Protein AF-A0A0W8DQB3-F1 (afdb_monomer_lite)

Radius of gyration: 18.93 Å; chains: 1; bounding box: 48×42×45 Å

Structure (mmCIF, N/CA/C/O backbone):
data_AF-A0A0W8DQB3-F1
#
_entry.id   AF-A0A0W8DQB3-F1
#
loop_
_atom_site.group_PDB
_atom_site.id
_atom_site.type_symbol
_atom_site.label_atom_id
_atom_site.label_alt_id
_atom_site.label_comp_id
_atom_site.label_asym_id
_atom_site.label_entity_id
_atom_site.label_seq_id
_atom_site.pdbx_PDB_ins_code
_atom_site.Cartn_x
_atom_site.Cartn_y
_atom_site.Cartn_z
_atom_site.occupancy
_atom_site.B_iso_or_equiv
_atom_site.auth_seq_id
_atom_site.auth_comp_id
_atom_site.auth_asym_id
_atom_site.auth_atom_id
_atom_site.pdbx_PDB_model_num
ATOM 1 N N . MET A 1 1 ? 11.495 5.247 22.119 1.00 59.38 1 MET A N 1
ATOM 2 C CA . MET A 1 1 ? 11.642 4.032 21.283 1.00 59.38 1 MET A CA 1
ATOM 3 C C . MET A 1 1 ? 10.259 3.635 20.780 1.00 59.38 1 MET A C 1
ATOM 5 O O . MET A 1 1 ? 9.322 3.715 21.565 1.00 59.38 1 MET A O 1
ATOM 9 N N . ALA A 1 2 ? 10.098 3.290 19.501 1.00 71.44 2 ALA A N 1
ATOM 10 C CA . ALA A 1 2 ? 8.786 2.933 18.957 1.00 71.44 2 ALA A CA 1
ATOM 11 C C . ALA A 1 2 ? 8.302 1.591 19.542 1.00 71.44 2 ALA A C 1
ATOM 13 O O . ALA A 1 2 ? 9.085 0.644 19.640 1.00 71.44 2 ALA A O 1
ATOM 14 N N . ARG A 1 3 ? 7.035 1.515 19.967 1.00 83.38 3 ARG A N 1
ATOM 15 C CA . ARG A 1 3 ? 6.470 0.313 20.603 1.00 83.38 3 ARG A CA 1
ATOM 16 C C . ARG A 1 3 ? 6.304 -0.810 19.577 1.00 83.38 3 ARG A C 1
ATOM 18 O O . ARG A 1 3 ? 5.948 -0.558 18.424 1.00 83.38 3 ARG A O 1
ATOM 25 N N . LYS A 1 4 ? 6.558 -2.050 20.010 1.00 92.12 4 LYS A N 1
ATOM 26 C CA . LYS A 1 4 ? 6.272 -3.254 19.219 1.00 92.12 4 LYS A CA 1
ATOM 27 C C . LYS A 1 4 ? 4.759 -3.397 19.035 1.00 92.12 4 LYS A C 1
ATOM 29 O O . LYS A 1 4 ? 3.986 -3.116 19.953 1.00 92.12 4 LYS A O 1
ATOM 34 N N . LEU A 1 5 ? 4.365 -3.813 17.839 1.00 90.81 5 LEU A N 1
ATOM 35 C CA . LEU A 1 5 ? 2.975 -4.046 17.448 1.00 90.81 5 LEU A CA 1
ATOM 36 C C . LEU A 1 5 ? 2.627 -5.537 17.429 1.00 90.81 5 LEU A C 1
ATOM 38 O O . LEU A 1 5 ? 1.457 -5.893 17.345 1.00 90.81 5 LEU A O 1
ATOM 42 N N . ASP A 1 6 ? 3.626 -6.415 17.506 1.00 90.75 6 ASP A N 1
ATOM 43 C CA . ASP A 1 6 ? 3.384 -7.854 17.528 1.00 90.75 6 ASP A CA 1
ATOM 44 C C . ASP A 1 6 ? 2.627 -8.283 18.791 1.00 90.75 6 ASP A C 1
ATOM 46 O O . ASP A 1 6 ? 2.825 -7.704 19.860 1.00 90.75 6 ASP A O 1
ATOM 50 N N . GLY A 1 7 ? 1.708 -9.240 18.650 1.00 85.62 7 GLY A N 1
ATOM 51 C CA . GLY A 1 7 ? 0.755 -9.616 19.701 1.00 85.62 7 GLY A CA 1
ATOM 52 C C . GLY A 1 7 ? -0.452 -8.680 19.843 1.00 85.62 7 GLY A C 1
ATOM 53 O O . GLY A 1 7 ? -1.437 -9.038 20.487 1.00 85.62 7 GLY A O 1
ATOM 54 N N . LYS A 1 8 ? -0.442 -7.490 19.224 1.00 86.00 8 LYS A N 1
ATOM 55 C CA . LYS A 1 8 ? -1.586 -6.566 19.241 1.00 86.00 8 LYS A CA 1
ATOM 56 C C . LYS A 1 8 ? -2.544 -6.884 18.096 1.00 86.00 8 LYS A C 1
ATOM 58 O O . LYS A 1 8 ? -2.497 -6.248 17.050 1.00 86.00 8 LYS A O 1
ATOM 63 N N . THR A 1 9 ? -3.396 -7.884 18.269 1.00 83.38 9 THR A N 1
ATOM 64 C CA . THR A 1 9 ? -4.305 -8.353 17.204 1.00 83.38 9 THR A CA 1
ATOM 65 C C . THR A 1 9 ? -5.760 -7.921 17.392 1.00 83.38 9 THR A C 1
ATOM 67 O O . THR A 1 9 ? -6.540 -8.005 16.444 1.00 83.38 9 THR A O 1
ATOM 70 N N . ALA A 1 10 ? -6.127 -7.434 18.581 1.00 83.56 10 ALA A N 1
ATOM 71 C CA . ALA A 1 10 ? -7.475 -6.956 18.872 1.00 83.56 10 ALA A CA 1
ATOM 72 C C . ALA A 1 10 ? -7.804 -5.643 18.137 1.00 83.56 10 ALA A C 1
ATOM 74 O O . ALA A 1 10 ? -6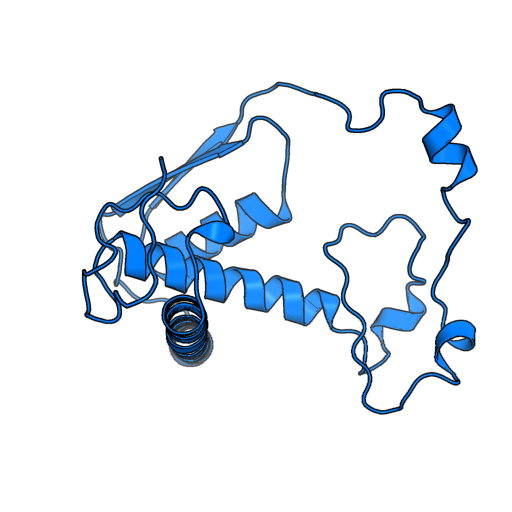.926 -4.809 17.901 1.00 83.56 10 ALA A O 1
ATOM 75 N N . VAL A 1 11 ? -9.088 -5.444 17.825 1.00 82.56 11 VAL A N 1
ATOM 76 C CA . VAL A 1 11 ? -9.600 -4.184 17.261 1.00 82.56 11 VAL A CA 1
ATOM 77 C C . VAL A 1 11 ? -9.265 -3.035 18.212 1.00 82.56 11 VAL A C 1
ATOM 79 O O . VAL A 1 11 ? -9.463 -3.151 19.421 1.00 82.56 11 VAL A O 1
ATOM 82 N N . GLY A 1 12 ? -8.727 -1.939 17.677 1.00 86.88 12 GLY A N 1
ATOM 83 C CA . GLY A 1 12 ? -8.317 -0.788 18.491 1.00 86.88 12 GLY A CA 1
ATOM 84 C C . GLY A 1 12 ? -6.978 -0.951 19.216 1.00 86.88 12 GLY A C 1
ATOM 85 O O . GLY A 1 12 ? -6.474 0.016 19.777 1.00 86.88 12 GLY A O 1
ATOM 86 N N . ALA A 1 13 ? -6.324 -2.117 19.159 1.00 89.81 13 ALA A N 1
ATOM 87 C CA . ALA A 1 13 ? -5.045 -2.314 19.847 1.00 89.81 13 ALA A CA 1
ATOM 88 C C . ALA A 1 13 ? -3.909 -1.425 19.300 1.00 89.81 13 ALA A C 1
ATOM 90 O O . ALA A 1 13 ? -2.876 -1.263 19.952 1.00 89.81 13 ALA A O 1
ATOM 91 N N . TRP A 1 14 ? -4.076 -0.887 18.089 1.00 93.88 14 TRP A N 1
ATOM 92 C CA . TRP A 1 14 ? -3.119 0.001 17.424 1.00 93.88 14 TRP A CA 1
ATOM 93 C C . TRP A 1 14 ? -3.546 1.469 17.496 1.00 93.88 14 TRP A C 1
ATOM 95 O O . TRP A 1 14 ? -2.869 2.320 16.919 1.00 93.88 14 TRP A O 1
ATOM 105 N N . GLU A 1 15 ? -4.651 1.776 18.182 1.00 94.88 15 GLU A N 1
ATOM 106 C CA . GLU A 1 15 ? -5.180 3.131 18.242 1.00 94.88 15 GLU A CA 1
ATOM 107 C C . GLU A 1 15 ? -4.138 4.096 18.827 1.00 94.88 15 GLU A C 1
ATOM 109 O O . GLU A 1 15 ? -3.617 3.901 19.927 1.00 94.88 15 GLU A O 1
ATOM 114 N N . GLY A 1 16 ? -3.795 5.126 18.051 1.00 93.12 16 GLY A N 1
ATOM 115 C CA . GLY A 1 16 ? -2.807 6.134 18.437 1.00 93.12 16 GLY A CA 1
ATOM 116 C C . GLY A 1 16 ? -1.345 5.669 18.399 1.00 93.12 16 GLY A C 1
ATOM 117 O O . GLY A 1 16 ? -0.474 6.373 18.911 1.00 93.12 16 GLY A O 1
ATOM 118 N N . GLU A 1 17 ? -1.039 4.507 17.816 1.00 93.94 17 GLU A N 1
ATOM 119 C CA . GLU A 1 17 ? 0.348 4.071 17.635 1.00 93.94 17 GLU A CA 1
ATOM 120 C C . GLU A 1 17 ? 1.044 4.778 16.466 1.00 93.94 17 GLU A C 1
ATOM 122 O O . GLU A 1 17 ? 0.475 5.004 15.399 1.00 93.94 17 GLU A O 1
ATOM 127 N N . ASN A 1 18 ? 2.333 5.066 16.647 1.00 95.31 18 ASN A N 1
ATOM 128 C CA . ASN A 1 18 ? 3.172 5.638 15.598 1.00 95.31 18 ASN A CA 1
ATOM 129 C C . ASN A 1 18 ? 3.790 4.526 14.742 1.00 95.31 18 ASN A C 1
ATOM 131 O O . ASN A 1 18 ? 4.412 3.609 15.285 1.00 95.31 18 ASN A O 1
ATOM 135 N N . ILE A 1 19 ? 3.689 4.641 13.414 1.00 95.00 19 ILE A N 1
ATOM 136 C CA . ILE A 1 19 ? 4.302 3.708 12.456 1.00 95.00 19 ILE A CA 1
ATOM 137 C C . ILE A 1 19 ? 5.569 4.339 11.875 1.00 95.00 19 ILE A C 1
ATOM 139 O O . ILE A 1 19 ? 5.510 5.122 10.932 1.00 95.00 19 ILE A O 1
ATOM 143 N N . LEU A 1 20 ? 6.717 4.013 12.468 1.00 94.62 20 LEU A N 1
ATOM 144 C CA . LEU A 1 20 ? 8.014 4.626 12.155 1.00 94.62 20 LEU A CA 1
ATOM 145 C C . LEU A 1 20 ? 9.001 3.641 11.522 1.00 94.62 20 LEU A C 1
ATOM 147 O O . LEU A 1 20 ? 9.890 4.050 10.783 1.00 94.62 20 LEU A O 1
ATOM 151 N N . SER A 1 21 ? 8.889 2.347 11.828 1.00 93.56 21 SER A N 1
ATOM 152 C CA . SER A 1 21 ? 9.840 1.339 11.358 1.00 93.56 21 SER A CA 1
ATOM 153 C C . SER A 1 21 ? 9.196 -0.030 11.182 1.00 93.56 21 SER A C 1
ATOM 155 O O . SER A 1 21 ? 8.365 -0.451 11.988 1.00 93.56 21 SER A O 1
ATOM 157 N N . ILE A 1 22 ? 9.672 -0.779 10.182 1.00 93.00 22 ILE A N 1
ATOM 158 C CA . ILE A 1 22 ? 9.301 -2.185 9.976 1.00 93.00 22 ILE A CA 1
ATOM 159 C C . ILE A 1 22 ? 9.675 -3.059 11.183 1.00 93.00 22 ILE A C 1
ATOM 161 O O . ILE A 1 22 ? 9.006 -4.048 11.456 1.00 93.00 22 ILE A O 1
ATOM 165 N N . ALA A 1 23 ? 10.678 -2.658 11.974 1.00 92.81 23 ALA A N 1
ATOM 166 C CA . ALA A 1 23 ? 11.084 -3.378 13.177 1.00 92.81 23 ALA A CA 1
ATOM 167 C C . ALA A 1 23 ? 9.995 -3.402 14.264 1.00 92.81 23 ALA A C 1
ATOM 169 O O . ALA A 1 23 ? 10.106 -4.174 15.217 1.00 92.81 23 ALA A O 1
ATOM 170 N N . GLN A 1 24 ? 8.954 -2.570 14.162 1.00 93.38 24 GLN A N 1
ATOM 171 C CA . GLN A 1 24 ? 7.800 -2.624 15.063 1.00 93.38 24 GLN A CA 1
ATOM 172 C C . GLN A 1 24 ? 6.900 -3.832 14.792 1.00 93.38 24 GLN A C 1
ATOM 174 O O . GLN A 1 24 ? 6.179 -4.255 15.696 1.00 93.38 24 GLN A O 1
ATOM 179 N N . PHE A 1 25 ? 6.960 -4.385 13.582 1.00 93.94 25 PHE A N 1
ATOM 180 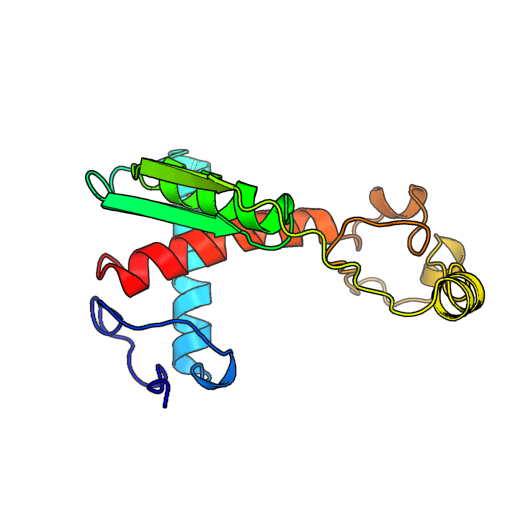C CA . PHE A 1 25 ? 6.112 -5.470 13.123 1.00 93.94 25 PHE A CA 1
ATOM 181 C C . PHE A 1 25 ? 6.835 -6.803 13.306 1.00 93.94 25 PHE A C 1
ATOM 183 O O . PHE A 1 25 ? 7.981 -6.973 12.889 1.00 93.94 25 PHE A O 1
ATOM 190 N N . GLY A 1 26 ? 6.155 -7.747 13.941 1.00 94.31 26 GLY A N 1
ATOM 191 C CA . GLY A 1 26 ? 6.486 -9.163 13.871 1.00 94.31 26 GLY A CA 1
ATOM 192 C C . GLY A 1 26 ? 5.498 -9.905 12.973 1.00 94.31 26 GLY A C 1
ATOM 193 O O . GLY A 1 26 ? 4.842 -9.315 12.109 1.00 94.31 26 GLY A O 1
ATOM 194 N N . LYS A 1 27 ? 5.415 -11.223 13.143 1.00 93.81 27 LYS A N 1
ATOM 195 C CA . LYS A 1 27 ? 4.664 -12.087 12.225 1.00 93.81 27 LYS A CA 1
ATOM 196 C C . LYS A 1 27 ? 3.158 -11.842 12.308 1.00 93.81 27 LYS A C 1
ATOM 198 O O . LYS A 1 27 ? 2.508 -11.724 11.272 1.00 93.81 27 LYS A O 1
ATOM 203 N N . GLU A 1 28 ? 2.612 -11.757 13.516 1.00 94.31 28 GLU A N 1
ATOM 204 C CA . GLU A 1 28 ? 1.166 -11.645 13.739 1.00 94.31 28 GLU A CA 1
ATOM 205 C C . GLU A 1 28 ? 0.648 -10.279 13.297 1.00 94.31 28 GLU A C 1
ATOM 207 O O . GLU A 1 28 ? -0.357 -10.167 12.598 1.00 94.31 28 GLU A O 1
ATOM 212 N N . SER A 1 29 ? 1.388 -9.231 13.649 1.00 94.19 29 SER A N 1
ATOM 213 C CA . SER A 1 29 ? 1.079 -7.858 13.244 1.00 94.19 29 SER A CA 1
ATOM 214 C C . SER A 1 29 ? 1.161 -7.663 11.726 1.00 94.19 29 SER A C 1
ATOM 216 O O . SER A 1 29 ? 0.275 -7.037 11.143 1.00 94.19 29 SER A O 1
ATOM 218 N N . ALA A 1 30 ? 2.162 -8.245 11.055 1.00 94.56 30 ALA A N 1
ATOM 219 C CA . ALA A 1 30 ? 2.241 -8.221 9.595 1.00 94.56 30 ALA A CA 1
ATOM 220 C C . ALA A 1 30 ? 1.065 -8.971 8.944 1.00 94.56 30 ALA A C 1
ATOM 222 O O . ALA A 1 30 ? 0.441 -8.460 8.013 1.00 94.56 30 ALA A O 1
ATOM 223 N N . GLN A 1 31 ? 0.717 -10.155 9.459 1.00 95.00 31 GLN A N 1
ATOM 224 C CA . GLN A 1 31 ? -0.440 -10.919 8.986 1.00 95.00 31 GLN A CA 1
ATOM 225 C C . GLN A 1 31 ? -1.752 -10.157 9.190 1.00 95.00 31 GLN A C 1
ATOM 227 O O . GLN A 1 31 ? -2.599 -10.161 8.296 1.00 95.00 31 GLN A O 1
ATOM 232 N N . ARG A 1 32 ? -1.904 -9.445 10.315 1.00 95.19 32 ARG A N 1
ATOM 233 C CA . ARG A 1 32 ? -3.081 -8.608 10.574 1.00 95.19 32 ARG A CA 1
ATOM 234 C C . ARG A 1 32 ? -3.229 -7.514 9.522 1.00 95.19 32 ARG A C 1
ATOM 236 O O . ARG A 1 32 ? -4.317 -7.362 8.972 1.00 95.19 32 ARG A O 1
ATOM 243 N N . VAL A 1 33 ? -2.148 -6.802 9.197 1.00 96.38 33 VAL A N 1
ATOM 244 C CA . VAL A 1 33 ? -2.165 -5.759 8.155 1.00 96.38 33 VAL A CA 1
ATOM 245 C C . VAL A 1 33 ? -2.583 -6.335 6.807 1.00 96.38 33 VAL A C 1
ATOM 247 O O . VAL A 1 33 ? -3.426 -5.744 6.138 1.00 96.38 33 VAL A O 1
ATOM 250 N N . LEU A 1 34 ? -2.036 -7.489 6.414 1.00 96.75 34 LEU A N 1
ATOM 251 C CA . LEU A 1 34 ? -2.377 -8.130 5.141 1.00 96.75 34 LEU A CA 1
ATOM 252 C C . LEU A 1 34 ? -3.838 -8.599 5.101 1.00 96.75 34 LEU A C 1
ATOM 254 O O . LEU A 1 34 ? -4.521 -8.352 4.112 1.00 96.75 34 LEU A O 1
ATOM 258 N N . SER A 1 35 ? -4.340 -9.188 6.191 1.00 96.69 35 SER A N 1
ATOM 259 C CA . SER A 1 35 ? -5.746 -9.597 6.307 1.00 96.69 35 SER A CA 1
ATOM 260 C C . SER A 1 35 ? -6.694 -8.409 6.141 1.00 96.69 35 SER A C 1
ATOM 262 O O . SER A 1 35 ? -7.627 -8.467 5.344 1.00 96.69 35 SER A O 1
ATOM 264 N N . VAL A 1 36 ? -6.434 -7.307 6.854 1.00 96.88 36 VAL A N 1
ATOM 265 C CA . VAL A 1 36 ? -7.252 -6.093 6.738 1.00 96.88 36 VAL A CA 1
ATOM 266 C C . VAL A 1 36 ? -7.105 -5.488 5.340 1.00 96.88 36 VAL A C 1
ATOM 268 O O . VAL A 1 36 ? -8.090 -5.047 4.760 1.00 96.88 36 VAL A O 1
ATOM 271 N N . ALA A 1 37 ? -5.914 -5.505 4.737 1.00 97.88 37 ALA A N 1
ATOM 272 C CA . ALA A 1 37 ? -5.718 -5.011 3.374 1.00 97.88 37 ALA A CA 1
ATOM 273 C C . ALA A 1 37 ? -6.539 -5.805 2.341 1.00 97.88 37 ALA A C 1
ATOM 275 O O . ALA A 1 37 ? -7.108 -5.207 1.425 1.00 97.88 37 ALA A O 1
ATOM 276 N N . ASP A 1 38 ? -6.664 -7.123 2.502 1.00 97.69 38 ASP A N 1
ATOM 277 C CA . ASP A 1 38 ? -7.518 -7.952 1.648 1.00 97.69 38 ASP A CA 1
ATOM 278 C C . ASP A 1 38 ? -9.008 -7.621 1.818 1.00 97.69 38 ASP A C 1
ATOM 280 O O . ASP A 1 38 ? -9.751 -7.579 0.832 1.00 97.69 38 ASP A O 1
ATOM 284 N N . GLU A 1 39 ? -9.456 -7.327 3.040 1.00 96.19 39 GLU A N 1
ATOM 285 C CA . GLU A 1 39 ? -10.811 -6.824 3.301 1.00 96.19 39 GLU A CA 1
ATOM 286 C C . GLU A 1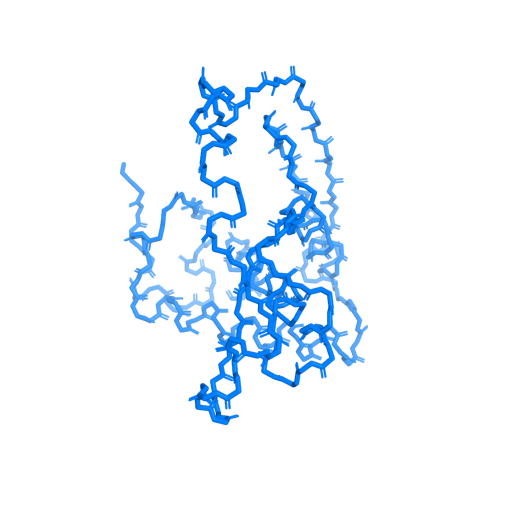 39 ? -11.040 -5.462 2.627 1.00 96.19 39 GLU A C 1
ATOM 288 O O . GLU A 1 39 ? -12.034 -5.282 1.919 1.00 96.19 39 GLU A O 1
ATOM 293 N N . MET A 1 40 ? -10.083 -4.535 2.745 1.00 96.81 40 MET A N 1
ATOM 294 C CA . MET A 1 40 ? -10.132 -3.222 2.088 1.00 96.81 40 MET A CA 1
ATOM 295 C C . MET A 1 40 ? -10.179 -3.348 0.564 1.00 96.81 40 MET A C 1
ATOM 297 O O . MET A 1 40 ? -10.914 -2.617 -0.098 1.00 96.81 40 MET A O 1
ATOM 301 N N . LYS A 1 41 ? -9.439 -4.306 -0.002 1.00 97.00 41 LYS A N 1
ATOM 302 C CA . LYS A 1 41 ? -9.459 -4.614 -1.435 1.00 97.00 41 LYS A CA 1
ATOM 303 C C . LYS A 1 41 ? -10.817 -5.143 -1.887 1.00 97.00 41 LYS A C 1
ATOM 305 O O . LYS A 1 41 ? -11.331 -4.699 -2.913 1.00 97.00 41 LYS A O 1
ATOM 310 N N . LYS A 1 42 ? -11.421 -6.067 -1.132 1.00 96.38 42 LYS A N 1
ATOM 311 C CA . LYS A 1 42 ? -12.775 -6.579 -1.413 1.00 96.38 42 LYS A CA 1
ATOM 312 C C . LYS A 1 42 ? -13.815 -5.461 -1.333 1.00 96.38 42 LYS A C 1
ATOM 314 O O . LYS A 1 42 ? -14.635 -5.336 -2.242 1.00 96.38 42 LYS A O 1
ATOM 319 N N . MET A 1 43 ? -13.745 -4.619 -0.301 1.00 94.94 43 MET A N 1
ATOM 320 C CA . MET A 1 43 ? -14.621 -3.455 -0.141 1.00 94.94 43 MET A CA 1
ATOM 321 C C . MET A 1 43 ? -14.475 -2.486 -1.321 1.00 94.94 43 MET A C 1
ATOM 323 O O . MET A 1 43 ? -15.464 -2.153 -1.966 1.00 94.94 43 MET A O 1
ATOM 327 N N . ALA A 1 44 ? -13.249 -2.120 -1.699 1.00 94.19 44 ALA A N 1
ATOM 328 C CA . ALA A 1 44 ? -13.014 -1.193 -2.803 1.00 94.19 44 ALA A CA 1
ATOM 329 C C . ALA A 1 44 ? -13.503 -1.727 -4.160 1.00 94.19 44 ALA A C 1
ATOM 331 O O . ALA A 1 44 ? -13.950 -0.944 -4.993 1.00 94.19 44 ALA A O 1
ATOM 332 N N . LYS A 1 45 ? -13.447 -3.045 -4.390 1.00 93.81 45 LYS A N 1
ATOM 333 C CA . LYS A 1 45 ? -13.951 -3.665 -5.627 1.00 93.81 45 LYS A CA 1
ATOM 334 C C . LYS A 1 45 ? -15.472 -3.784 -5.685 1.00 93.81 45 LYS A C 1
ATOM 336 O O . LYS A 1 45 ? -16.025 -3.780 -6.777 1.00 93.81 45 LYS A O 1
ATOM 341 N N . THR A 1 46 ? -16.132 -3.931 -4.539 1.00 94.44 46 THR A N 1
ATOM 342 C CA . THR A 1 46 ? -17.586 -4.164 -4.468 1.00 94.44 46 THR A CA 1
ATOM 343 C C . THR A 1 46 ? -18.379 -2.880 -4.246 1.00 94.44 46 THR A C 1
ATOM 345 O O . THR A 1 46 ? -19.442 -2.716 -4.831 1.00 94.44 46 THR A O 1
ATOM 348 N N . GLN A 1 47 ? -17.859 -1.968 -3.425 1.00 93.12 47 GLN A N 1
ATOM 349 C CA . GLN A 1 47 ? -18.535 -0.739 -2.990 1.00 93.12 47 GLN A CA 1
ATOM 350 C C . GLN A 1 47 ? -17.820 0.530 -3.475 1.00 93.12 47 GLN A C 1
ATOM 352 O O . GLN A 1 47 ? -18.397 1.613 -3.458 1.00 93.12 47 GLN A O 1
ATOM 357 N N . GLY A 1 48 ? -16.556 0.431 -3.900 1.00 92.69 48 GLY A N 1
ATOM 358 C CA . GLY A 1 48 ? -15.737 1.583 -4.286 1.00 92.69 48 GLY A CA 1
ATOM 359 C C . GLY A 1 48 ? -15.161 2.343 -3.087 1.00 92.69 48 GLY A C 1
ATOM 360 O O . GLY A 1 48 ? -13.937 2.492 -2.990 1.00 92.69 48 GLY A O 1
ATOM 361 N N . ALA A 1 49 ? -16.027 2.807 -2.187 1.00 92.12 49 ALA A N 1
ATOM 362 C CA . ALA A 1 49 ? -15.684 3.567 -0.987 1.00 92.12 49 ALA A CA 1
ATOM 363 C C . ALA A 1 49 ? -16.659 3.276 0.170 1.00 92.12 49 ALA A C 1
ATOM 365 O O . ALA A 1 49 ? -17.762 2.780 -0.053 1.00 92.12 49 ALA A O 1
ATOM 366 N N . ASN A 1 50 ? -16.256 3.609 1.398 1.00 92.94 50 ASN A N 1
ATOM 367 C CA . ASN A 1 50 ? -17.099 3.545 2.593 1.00 92.94 50 ASN A CA 1
ATOM 368 C C . ASN A 1 50 ? -16.848 4.742 3.531 1.00 92.94 50 ASN A C 1
ATOM 370 O O . ASN A 1 50 ? -15.976 5.564 3.271 1.00 92.94 50 ASN A O 1
ATOM 374 N N . ASP A 1 51 ? -17.597 4.814 4.634 1.00 96.12 51 ASP A N 1
ATOM 375 C CA . ASP A 1 51 ? -17.545 5.913 5.613 1.00 96.12 51 ASP A CA 1
ATOM 376 C C . ASP A 1 51 ? -16.717 5.567 6.875 1.00 96.12 51 ASP A C 1
ATOM 378 O O . ASP A 1 51 ? -16.898 6.172 7.934 1.00 96.12 51 ASP A O 1
ATOM 382 N N . LEU A 1 52 ? -15.803 4.588 6.802 1.00 95.75 52 LEU A N 1
ATOM 383 C CA . LEU A 1 52 ? -15.089 4.058 7.977 1.00 95.75 52 LEU A CA 1
ATOM 384 C C . LEU A 1 52 ? -14.306 5.133 8.757 1.00 95.75 52 LEU A C 1
ATOM 386 O O . LEU A 1 52 ? -14.251 5.107 9.988 1.00 95.75 52 LEU A O 1
ATOM 390 N N . LEU A 1 53 ? -13.705 6.081 8.038 1.00 96.81 53 LEU A N 1
ATOM 391 C CA . LEU A 1 53 ? -12.915 7.198 8.558 1.00 96.81 53 LEU A CA 1
ATOM 392 C C . LEU A 1 53 ? -13.623 8.548 8.374 1.00 96.81 53 LEU A C 1
ATOM 394 O O . LEU A 1 53 ? -12.973 9.598 8.362 1.00 96.81 53 LEU A O 1
ATOM 398 N N . LYS A 1 54 ? -14.955 8.547 8.264 1.00 96.69 54 LYS A N 1
ATOM 399 C CA . LYS A 1 54 ? -15.745 9.777 8.174 1.00 96.69 54 LYS A CA 1
ATOM 400 C C . LYS A 1 54 ? -15.452 10.711 9.348 1.00 96.69 54 LYS A C 1
ATOM 402 O O . LYS A 1 54 ? -15.434 10.302 10.509 1.00 96.69 54 LYS A O 1
ATOM 407 N N . GLY A 1 55 ? -15.201 11.980 9.031 1.00 95.81 55 GLY A N 1
ATOM 408 C CA . GLY A 1 55 ? -14.844 13.007 10.014 1.00 95.81 55 GLY A CA 1
ATOM 409 C C . GLY A 1 55 ? -13.389 12.959 10.495 1.00 95.81 55 GLY A C 1
ATOM 410 O O . GLY A 1 55 ? -13.017 13.749 11.360 1.00 95.81 55 GLY A O 1
ATOM 411 N N . LYS A 1 56 ? -12.548 12.067 9.956 1.00 96.94 56 LYS A N 1
ATOM 412 C CA . LYS A 1 56 ? -11.102 12.063 10.213 1.00 96.94 56 LYS A CA 1
ATOM 413 C C . LYS A 1 56 ? -10.370 12.867 9.140 1.00 96.94 56 LYS A C 1
ATOM 415 O O . LYS A 1 56 ? -10.729 12.827 7.963 1.00 96.94 56 LYS A O 1
ATOM 420 N N . LEU A 1 57 ? -9.323 13.571 9.558 1.00 96.56 57 LEU A N 1
ATOM 421 C CA . LEU A 1 57 ? -8.470 14.380 8.695 1.00 96.56 57 LEU A CA 1
ATOM 422 C C . LEU A 1 57 ? -7.040 13.833 8.724 1.00 96.56 57 LEU A C 1
ATOM 424 O O . LEU A 1 57 ? -6.473 13.654 9.798 1.00 96.56 57 LEU A O 1
ATOM 428 N N . LEU A 1 58 ? -6.461 13.597 7.547 1.00 96.69 58 LEU A N 1
ATOM 429 C CA . LEU A 1 58 ? -5.057 13.238 7.377 1.00 96.69 58 LEU A CA 1
ATOM 430 C C . LEU A 1 58 ? -4.266 14.461 6.901 1.00 96.69 58 LEU A C 1
ATOM 432 O O . LEU A 1 58 ? -4.511 14.970 5.807 1.00 96.69 58 LEU A O 1
ATOM 436 N N . ALA A 1 59 ? -3.293 14.903 7.695 1.00 95.62 59 ALA A N 1
ATOM 437 C CA . ALA A 1 59 ? -2.263 15.824 7.229 1.00 95.62 59 ALA A CA 1
ATOM 438 C C . ALA A 1 59 ? -1.191 15.024 6.477 1.00 95.62 59 ALA A C 1
ATOM 440 O O . ALA A 1 59 ? -0.547 14.144 7.045 1.00 95.62 59 ALA A O 1
ATOM 441 N N . ASN A 1 60 ? -1.026 15.305 5.190 1.00 92.88 60 ASN A N 1
ATOM 442 C CA . ASN A 1 60 ? -0.149 14.560 4.298 1.00 92.88 60 ASN A CA 1
ATOM 443 C C . ASN A 1 60 ? 1.067 15.423 3.943 1.00 92.88 60 ASN A C 1
ATOM 445 O O . ASN A 1 60 ? 0.993 16.258 3.040 1.00 92.88 60 ASN A O 1
ATOM 449 N N . VAL A 1 61 ? 2.155 15.244 4.694 1.00 90.88 61 VAL A N 1
ATOM 450 C CA . VAL A 1 61 ? 3.353 16.099 4.652 1.00 90.88 61 VAL A CA 1
ATOM 451 C C . VAL A 1 61 ? 4.475 15.399 3.899 1.00 90.88 61 VAL A C 1
ATOM 453 O O . VAL A 1 61 ? 4.842 14.278 4.247 1.00 90.88 61 VAL A O 1
ATOM 456 N N . PHE A 1 62 ? 5.031 16.068 2.890 1.00 85.69 62 PHE A N 1
ATOM 457 C CA . PHE A 1 62 ? 6.174 15.577 2.123 1.00 85.69 62 PHE A CA 1
ATOM 458 C C . PHE A 1 62 ? 7.229 16.671 2.008 1.00 85.69 62 PHE A C 1
ATOM 460 O O . PHE A 1 62 ? 6.975 17.706 1.400 1.00 85.69 62 PHE A O 1
ATOM 467 N N . MET A 1 63 ? 8.395 16.396 2.594 1.00 80.88 63 MET A N 1
ATOM 468 C CA . MET A 1 63 ? 9.612 17.195 2.439 1.00 80.88 63 MET A CA 1
ATOM 469 C C . MET A 1 63 ? 10.225 16.946 1.052 1.00 80.88 63 MET A C 1
ATOM 471 O O . MET A 1 63 ? 10.461 17.868 0.287 1.00 80.88 63 MET A O 1
ATOM 475 N N . GLU A 1 64 ? 10.387 15.674 0.682 1.00 79.69 64 GLU A N 1
ATOM 476 C CA . GLU A 1 64 ? 10.776 15.269 -0.671 1.00 79.69 64 GLU A CA 1
ATOM 477 C C . GLU A 1 64 ? 9.537 14.873 -1.494 1.00 79.69 64 GLU A C 1
ATOM 479 O O . GLU A 1 64 ? 8.698 14.101 -1.002 1.00 79.69 64 GLU A O 1
ATOM 484 N N . PRO A 1 65 ? 9.417 15.307 -2.763 1.00 80.31 65 PRO A N 1
ATOM 485 C CA . PRO A 1 65 ? 8.323 14.889 -3.631 1.00 80.31 65 PRO A CA 1
ATOM 486 C C . PRO A 1 65 ? 8.239 13.362 -3.787 1.00 80.31 65 PRO A C 1
ATOM 488 O O . PRO A 1 65 ? 9.181 12.692 -4.207 1.00 80.31 65 PRO A O 1
ATOM 491 N N . SER A 1 66 ? 7.067 12.788 -3.500 1.00 86.56 66 SER A N 1
ATOM 492 C CA . SER A 1 66 ? 6.804 11.357 -3.702 1.00 86.56 66 SER A CA 1
ATOM 493 C C . SER A 1 66 ? 5.383 11.116 -4.201 1.00 86.56 66 SER A C 1
ATOM 495 O O . SER A 1 66 ? 4.465 10.846 -3.423 1.00 86.56 66 SER A O 1
ATOM 497 N N . THR A 1 67 ? 5.189 11.176 -5.522 1.00 86.81 67 THR A N 1
ATOM 498 C CA . THR A 1 67 ? 3.860 11.063 -6.148 1.00 86.81 67 THR A CA 1
ATOM 499 C C . THR A 1 67 ? 3.155 9.763 -5.773 1.00 86.81 67 THR A C 1
ATOM 501 O O . THR A 1 67 ? 2.026 9.788 -5.298 1.00 86.81 67 THR A O 1
ATOM 504 N N . ARG A 1 68 ? 3.821 8.606 -5.891 1.00 89.06 68 ARG A N 1
ATOM 505 C CA . ARG A 1 68 ? 3.178 7.309 -5.604 1.00 89.06 68 ARG A CA 1
ATOM 506 C C . ARG A 1 68 ? 2.767 7.168 -4.144 1.00 89.06 68 ARG A C 1
ATOM 508 O O . ARG A 1 68 ? 1.684 6.660 -3.856 1.00 89.06 68 ARG A O 1
ATOM 515 N N . THR A 1 69 ? 3.613 7.611 -3.219 1.00 90.69 69 THR A N 1
ATOM 516 C CA . THR A 1 69 ? 3.322 7.527 -1.784 1.00 90.69 69 THR A CA 1
ATOM 517 C C . THR A 1 69 ? 2.208 8.496 -1.417 1.00 90.69 69 THR A C 1
ATOM 519 O O . THR A 1 69 ? 1.211 8.082 -0.832 1.00 90.69 69 THR A O 1
ATOM 522 N N . SER A 1 70 ? 2.327 9.755 -1.835 1.00 92.62 70 SER A N 1
ATOM 523 C CA . SER A 1 70 ? 1.342 10.793 -1.550 1.00 92.62 70 SER A CA 1
ATOM 524 C C . SER A 1 70 ? -0.029 10.464 -2.145 1.00 92.62 70 SER A C 1
ATOM 526 O O . SER A 1 70 ? -1.026 10.449 -1.424 1.00 92.62 70 SER A O 1
ATOM 528 N N . SER A 1 71 ? -0.097 10.119 -3.434 1.00 93.19 71 SER A N 1
ATOM 529 C CA . SER A 1 71 ? -1.363 9.815 -4.109 1.00 93.19 71 SER A CA 1
ATOM 530 C C . SER A 1 71 ? -2.053 8.580 -3.536 1.00 93.19 71 SER A C 1
ATOM 532 O O . SER A 1 71 ? -3.277 8.560 -3.439 1.00 93.19 71 SER A O 1
ATOM 534 N N . SER A 1 72 ? -1.303 7.557 -3.115 1.00 95.69 72 SER A N 1
ATOM 535 C CA . SER A 1 72 ? -1.903 6.351 -2.530 1.00 95.69 72 SER A CA 1
ATOM 536 C C . SER A 1 72 ? -2.430 6.569 -1.110 1.00 95.69 72 SER A C 1
ATOM 538 O O . SER A 1 72 ? -3.485 6.026 -0.793 1.00 95.69 72 SER A O 1
ATOM 540 N N . PHE A 1 73 ? -1.780 7.393 -0.277 1.00 96.56 73 PHE A N 1
ATOM 541 C CA . PHE A 1 73 ? -2.356 7.823 1.008 1.00 96.56 73 PHE A CA 1
ATOM 542 C C . PHE A 1 73 ? -3.606 8.680 0.809 1.00 96.56 73 PHE A C 1
ATOM 544 O O . PHE A 1 73 ? -4.615 8.467 1.482 1.00 96.56 73 PHE A O 1
ATOM 551 N N . GLN A 1 74 ? -3.573 9.598 -0.161 1.00 96.12 74 GLN A N 1
ATOM 552 C CA . GLN A 1 74 ? -4.733 10.414 -0.506 1.00 96.12 74 GLN A CA 1
ATOM 553 C C . GLN A 1 74 ? -5.920 9.561 -0.963 1.00 96.12 74 GLN A C 1
ATOM 555 O O . GLN A 1 74 ? -7.036 9.735 -0.477 1.00 96.12 74 GLN A O 1
ATOM 560 N N . ALA A 1 75 ? -5.677 8.618 -1.876 1.00 96.12 75 ALA A N 1
ATOM 561 C CA . ALA A 1 75 ? -6.696 7.703 -2.369 1.00 96.12 75 ALA A CA 1
ATOM 562 C C . ALA A 1 75 ? -7.235 6.798 -1.254 1.00 96.12 75 ALA A C 1
ATOM 564 O O . ALA A 1 75 ? -8.447 6.630 -1.150 1.00 96.12 75 ALA A O 1
ATOM 565 N N . ALA A 1 76 ? -6.357 6.261 -0.400 1.00 97.38 76 ALA A N 1
ATOM 566 C CA . ALA A 1 76 ? -6.746 5.430 0.733 1.00 97.38 76 ALA A CA 1
ATOM 567 C C . ALA A 1 76 ? -7.685 6.177 1.689 1.00 97.38 76 ALA A C 1
ATOM 569 O O . ALA A 1 76 ? -8.769 5.683 1.988 1.00 97.38 76 ALA A O 1
ATOM 570 N N . MET A 1 77 ? -7.309 7.386 2.115 1.00 97.50 77 MET A N 1
ATOM 571 C CA . MET A 1 77 ? -8.120 8.177 3.041 1.00 97.50 77 MET A CA 1
ATOM 572 C C . MET A 1 77 ? -9.472 8.561 2.428 1.00 97.50 77 MET A C 1
ATOM 574 O O . MET A 1 77 ? -10.503 8.382 3.070 1.00 97.50 77 MET A O 1
ATOM 578 N N . LYS A 1 78 ? -9.487 9.004 1.161 1.00 96.38 78 LYS A N 1
ATOM 579 C CA . LYS A 1 78 ? -10.729 9.351 0.449 1.00 96.38 78 LYS A CA 1
ATOM 580 C C . LYS A 1 78 ? -11.660 8.149 0.272 1.00 96.38 78 LYS A C 1
ATOM 582 O O . LYS A 1 78 ? -12.862 8.287 0.459 1.00 96.38 78 LYS A O 1
ATOM 587 N N . ARG A 1 79 ? -11.126 6.964 -0.055 1.00 96.56 79 ARG A N 1
ATOM 588 C CA . ARG A 1 79 ? -11.920 5.724 -0.177 1.00 96.56 79 ARG A CA 1
ATOM 589 C C . ARG A 1 79 ? -12.523 5.263 1.145 1.00 96.56 79 ARG A C 1
ATOM 591 O O . ARG A 1 79 ? -13.518 4.552 1.124 1.00 96.56 79 ARG A O 1
ATOM 598 N N . LEU A 1 80 ? -11.926 5.651 2.267 1.00 97.19 80 LEU A N 1
ATOM 599 C CA . LEU A 1 80 ? -12.453 5.386 3.602 1.00 97.19 80 LEU A CA 1
ATOM 600 C C . LEU A 1 80 ? -13.348 6.526 4.126 1.00 97.19 80 LEU A C 1
ATOM 602 O O . LEU A 1 80 ? -13.683 6.537 5.308 1.00 97.19 80 LEU A O 1
ATOM 606 N N . GLY A 1 81 ? -13.706 7.507 3.289 1.00 96.56 81 GLY A N 1
ATOM 607 C CA . GLY A 1 81 ? -14.600 8.611 3.664 1.00 96.56 81 GLY A CA 1
ATOM 608 C C . GLY A 1 81 ? -13.924 9.713 4.486 1.00 96.56 81 GLY A C 1
ATOM 609 O O . GLY A 1 81 ? -14.592 10.594 5.028 1.00 96.56 81 GLY A O 1
ATOM 610 N N . GLY A 1 82 ? -12.597 9.669 4.595 1.00 96.75 82 GLY A N 1
ATOM 611 C CA . GLY A 1 82 ? -11.791 10.663 5.284 1.00 96.75 82 GLY A CA 1
ATOM 612 C C . GLY A 1 82 ? -11.404 11.853 4.405 1.00 96.75 82 GLY A C 1
ATOM 613 O O . GLY A 1 82 ? -11.501 11.825 3.176 1.00 96.75 82 GLY A O 1
ATOM 614 N N . LEU A 1 83 ? -10.901 12.901 5.052 1.00 96.00 83 LEU A N 1
ATOM 615 C CA . LEU A 1 83 ? -10.387 14.103 4.400 1.00 96.00 83 LEU A CA 1
ATOM 616 C C . LEU A 1 83 ? -8.860 14.122 4.420 1.00 96.00 83 LEU A C 1
ATOM 618 O O . LEU A 1 83 ? -8.229 13.539 5.303 1.00 96.00 83 LEU A O 1
ATOM 622 N N . VAL A 1 84 ? -8.261 14.821 3.457 1.00 95.31 84 VAL A N 1
ATOM 623 C CA . VAL A 1 84 ? -6.805 14.972 3.364 1.00 95.31 84 VAL A CA 1
ATOM 624 C C . VAL A 1 84 ? -6.453 16.427 3.125 1.00 95.31 84 VAL A C 1
ATOM 626 O O . VAL A 1 84 ? -7.012 17.056 2.229 1.00 95.31 84 VAL A O 1
ATOM 629 N N . VAL A 1 85 ? -5.492 16.927 3.893 1.00 93.38 85 VAL A N 1
ATOM 630 C CA . VAL A 1 85 ? -4.822 18.204 3.649 1.00 93.38 85 VAL A CA 1
ATOM 631 C C . VAL A 1 85 ? -3.401 17.891 3.207 1.00 93.38 85 VAL A C 1
ATOM 633 O O . VAL A 1 85 ? -2.634 17.270 3.942 1.00 93.38 85 VAL A O 1
ATOM 636 N N . LEU A 1 86 ? -3.068 18.278 1.979 1.00 86.56 86 LEU A N 1
ATOM 637 C CA . LEU A 1 86 ? -1.716 18.157 1.448 1.00 86.56 86 LEU A CA 1
ATOM 638 C C . LEU A 1 86 ? -0.887 19.346 1.936 1.00 86.56 86 LEU A C 1
ATOM 640 O O . LEU A 1 86 ? -1.290 20.488 1.730 1.00 86.56 86 LEU A O 1
ATOM 644 N N . MET A 1 87 ? 0.263 19.071 2.547 1.00 82.19 87 MET A N 1
ATOM 645 C CA . MET A 1 87 ? 1.231 20.097 2.932 1.00 82.19 87 MET A CA 1
ATOM 646 C C . MET A 1 87 ? 2.504 19.904 2.104 1.00 82.19 87 MET A C 1
ATOM 648 O O . MET A 1 87 ? 3.338 19.069 2.469 1.00 82.19 87 MET A O 1
ATOM 652 N N . PRO A 1 88 ? 2.628 20.595 0.957 1.00 70.75 88 PRO A N 1
ATOM 653 C CA . PRO A 1 88 ? 3.874 20.608 0.208 1.00 70.75 88 PRO A CA 1
ATOM 654 C C . PRO A 1 88 ? 4.923 21.394 0.999 1.00 70.75 88 PRO A C 1
ATOM 656 O O . PRO A 1 88 ? 4.631 22.471 1.520 1.00 70.75 88 PRO A O 1
ATOM 659 N N . VAL A 1 89 ? 6.130 20.846 1.102 1.00 66.94 89 VAL A N 1
ATOM 660 C CA . VAL A 1 89 ? 7.294 21.566 1.615 1.00 66.94 89 VAL A CA 1
ATOM 661 C C . VAL A 1 89 ? 8.346 21.543 0.517 1.00 66.94 89 VAL A C 1
ATOM 663 O O . VAL A 1 89 ? 8.735 20.475 0.055 1.00 66.94 89 VAL A O 1
ATOM 666 N N . ASP A 1 90 ? 8.777 22.719 0.073 1.00 58.00 90 ASP A N 1
ATOM 667 C CA . ASP A 1 90 ? 9.764 22.849 -0.997 1.00 58.00 90 ASP A CA 1
ATOM 668 C C . ASP A 1 90 ? 11.178 22.709 -0.418 1.00 58.00 90 ASP A C 1
ATOM 670 O O . ASP A 1 9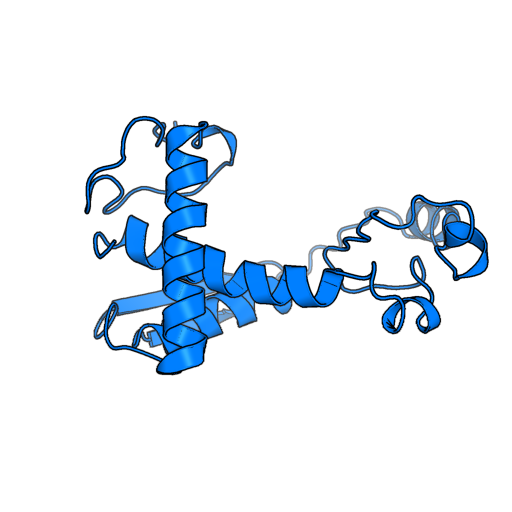0 ? 11.889 23.689 -0.207 1.00 58.00 90 ASP A O 1
ATOM 674 N N . CYS A 1 91 ? 11.599 21.478 -0.129 1.00 56.31 91 CYS A N 1
ATOM 675 C CA . CYS A 1 91 ? 13.012 21.165 0.065 1.00 56.31 91 CYS A CA 1
ATOM 676 C C . CYS A 1 91 ? 13.440 20.116 -0.961 1.00 56.31 91 CYS A C 1
ATOM 678 O O . CYS A 1 91 ? 13.076 18.944 -0.900 1.00 56.31 91 CYS A O 1
ATOM 680 N N . ILE A 1 92 ? 14.211 20.568 -1.945 1.00 48.25 92 ILE A N 1
ATOM 681 C CA . ILE A 1 92 ? 14.804 19.706 -2.959 1.00 48.25 92 ILE A CA 1
ATOM 682 C C . ILE A 1 92 ? 16.128 19.217 -2.380 1.00 48.25 92 ILE A C 1
ATOM 684 O O . ILE A 1 92 ? 17.112 19.953 -2.374 1.00 48.25 92 ILE A O 1
ATOM 688 N N . GLN A 1 93 ? 16.141 17.995 -1.854 1.00 52.28 93 GLN A N 1
ATOM 689 C CA . GLN A 1 93 ? 17.383 17.280 -1.594 1.00 52.28 93 GLN A CA 1
ATOM 690 C C . GLN A 1 93 ? 17.504 16.176 -2.644 1.00 52.28 93 GLN A C 1
ATOM 692 O O . GLN A 1 93 ? 16.672 15.270 -2.718 1.00 52.28 93 GLN A O 1
ATOM 697 N N . GLU A 1 94 ? 18.499 16.295 -3.518 1.00 53.25 94 GLU A N 1
ATOM 698 C CA . GLU A 1 94 ? 18.780 15.268 -4.515 1.00 53.25 94 GLU A CA 1
ATOM 699 C C . GLU A 1 94 ? 19.348 14.015 -3.835 1.00 53.25 94 GLU A C 1
ATOM 701 O O . GLU A 1 94 ? 20.109 14.095 -2.873 1.00 53.25 94 GLU A O 1
ATOM 706 N N . ARG A 1 95 ? 18.953 12.830 -4.318 1.00 62.28 95 ARG A N 1
ATOM 707 C CA . ARG A 1 95 ? 19.366 11.533 -3.745 1.00 62.28 95 ARG A CA 1
ATOM 708 C C . ARG A 1 95 ? 20.767 11.086 -4.159 1.00 62.28 95 ARG A C 1
ATOM 710 O O . ARG A 1 95 ? 21.225 10.053 -3.678 1.00 62.28 95 ARG A O 1
ATOM 717 N N . PHE A 1 96 ? 21.426 11.829 -5.042 1.00 56.44 96 PHE A N 1
ATOM 718 C CA . PHE A 1 96 ? 22.774 11.531 -5.502 1.00 56.44 96 PHE A CA 1
ATOM 719 C C . PHE A 1 96 ? 23.666 12.724 -5.200 1.00 56.44 96 PHE A C 1
ATOM 721 O O . PHE A 1 96 ? 23.441 13.817 -5.702 1.00 56.44 96 PHE A O 1
ATOM 728 N N . GLU A 1 97 ? 24.684 12.500 -4.377 1.00 59.56 97 GLU A N 1
ATOM 729 C CA . GLU A 1 97 ? 25.696 13.513 -4.064 1.00 59.56 97 GLU A CA 1
ATOM 730 C C . GLU A 1 97 ? 26.633 13.768 -5.264 1.00 59.56 97 GLU A C 1
ATOM 732 O O . GLU A 1 97 ? 27.326 14.781 -5.302 1.00 59.56 97 GLU A O 1
ATOM 737 N N . ASN A 1 98 ? 26.640 12.863 -6.256 1.00 68.62 98 ASN A N 1
ATOM 738 C CA . ASN A 1 98 ? 27.520 12.896 -7.422 1.00 68.62 98 ASN A CA 1
ATOM 739 C C . ASN A 1 98 ? 26.827 12.324 -8.678 1.00 68.62 98 ASN A C 1
ATOM 741 O O . ASN A 1 98 ? 26.519 11.132 -8.749 1.00 68.62 98 ASN A O 1
ATOM 745 N N . GLU A 1 99 ? 26.625 13.157 -9.702 1.00 67.56 99 GLU A N 1
ATOM 746 C CA . GLU A 1 99 ? 26.057 12.742 -10.997 1.00 67.56 99 GLU A CA 1
ATOM 747 C C . GLU A 1 99 ? 26.934 11.715 -11.738 1.00 67.56 99 GLU A C 1
ATOM 749 O O . GLU A 1 99 ? 26.423 10.912 -12.524 1.00 67.56 99 GLU A O 1
ATOM 754 N N . GLY A 1 100 ? 28.250 11.710 -11.490 1.00 72.12 100 GLY A N 1
ATOM 755 C CA . GLY A 1 100 ? 29.193 10.785 -12.121 1.00 72.12 100 GLY A CA 1
ATOM 756 C C . GLY A 1 100 ? 28.950 9.327 -11.728 1.00 72.12 100 GLY A C 1
ATOM 757 O O . GLY A 1 100 ? 28.943 8.452 -12.593 1.00 72.12 100 GLY A O 1
ATOM 758 N N . ASP A 1 101 ? 28.661 9.077 -10.449 1.00 68.88 101 ASP A N 1
ATOM 759 C CA . ASP A 1 101 ? 28.381 7.731 -9.937 1.00 68.88 101 ASP A CA 1
ATOM 760 C C . ASP A 1 101 ? 27.036 7.211 -10.453 1.00 68.88 101 ASP A C 1
ATOM 762 O O . ASP A 1 101 ? 26.916 6.042 -10.822 1.00 68.88 101 ASP A O 1
ATOM 766 N N . TYR A 1 102 ? 26.037 8.094 -10.555 1.00 68.50 102 TYR A N 1
ATOM 767 C CA . TYR A 1 102 ? 24.747 7.770 -11.158 1.00 68.50 102 TYR A CA 1
ATOM 768 C C . TYR A 1 102 ? 24.904 7.365 -12.628 1.00 68.50 102 TYR A C 1
ATOM 770 O O . TYR A 1 102 ? 24.426 6.303 -13.022 1.00 68.50 102 TYR A O 1
ATOM 778 N N . ASN A 1 103 ? 25.610 8.163 -13.433 1.00 67.94 103 ASN A N 1
ATOM 779 C CA . ASN A 1 103 ? 25.802 7.879 -14.857 1.00 67.94 103 ASN A CA 1
ATOM 780 C C . ASN A 1 103 ? 26.647 6.622 -15.116 1.00 67.94 103 ASN A C 1
ATOM 782 O O . ASN A 1 103 ? 26.446 5.972 -16.137 1.00 67.94 103 ASN A O 1
ATOM 786 N N . ALA A 1 104 ? 27.551 6.251 -14.203 1.00 69.88 104 ALA A N 1
ATOM 787 C CA . ALA A 1 104 ? 28.347 5.031 -14.325 1.00 69.88 104 ALA A CA 1
ATOM 788 C C . ALA A 1 104 ? 27.516 3.745 -14.157 1.00 69.88 104 ALA A C 1
ATOM 790 O O . ALA A 1 104 ? 27.838 2.727 -14.768 1.00 69.88 104 ALA A O 1
ATOM 791 N N . VAL A 1 105 ? 26.456 3.777 -13.338 1.00 67.88 105 VAL A N 1
ATOM 792 C CA . VAL A 1 105 ? 25.603 2.601 -13.065 1.00 67.88 105 VAL A CA 1
ATOM 793 C C . VAL A 1 105 ? 24.268 2.625 -13.806 1.00 67.88 105 VAL A C 1
ATOM 795 O O . VAL A 1 105 ? 23.632 1.580 -13.969 1.00 67.88 105 VAL A O 1
ATOM 798 N N . LYS A 1 106 ? 23.832 3.802 -14.265 1.00 64.94 106 LYS A N 1
ATOM 799 C CA . LYS A 1 106 ? 22.658 3.966 -15.121 1.00 64.94 106 LYS A CA 1
ATOM 800 C C . LYS A 1 106 ? 22.846 3.089 -16.361 1.00 64.94 106 LYS A C 1
ATOM 802 O O . LYS A 1 106 ? 23.875 3.146 -17.017 1.00 64.94 106 LYS A O 1
ATOM 807 N N . ASP A 1 107 ? 21.877 2.217 -16.616 1.00 65.88 107 ASP A N 1
ATOM 808 C CA . ASP A 1 107 ? 21.881 1.221 -17.701 1.00 65.88 107 ASP A CA 1
ATOM 809 C C . ASP A 1 107 ? 22.857 0.036 -17.556 1.00 65.88 107 ASP A C 1
ATOM 811 O O . ASP A 1 107 ? 22.870 -0.841 -18.418 1.00 65.88 107 ASP A O 1
ATOM 815 N N . SER A 1 108 ? 23.593 -0.086 -16.441 1.00 70.94 108 SER A N 1
ATOM 816 C CA . SER A 1 108 ? 24.414 -1.285 -16.170 1.00 70.94 108 SER A CA 1
ATOM 817 C C . SER A 1 108 ? 23.580 -2.567 -16.080 1.00 70.94 108 SER A C 1
ATOM 819 O O . SER A 1 108 ? 24.065 -3.658 -16.376 1.00 70.94 108 SER A O 1
ATOM 821 N N . PHE A 1 109 ? 22.313 -2.441 -15.679 1.00 80.62 109 PHE A N 1
ATOM 822 C CA . PHE A 1 109 ? 21.375 -3.551 -15.586 1.00 80.62 109 PHE A CA 1
ATOM 823 C C . PHE A 1 109 ? 20.047 -3.149 -16.219 1.00 80.62 109 PHE A C 1
ATOM 825 O O . PHE A 1 109 ? 19.386 -2.216 -15.761 1.00 80.62 109 PHE A O 1
ATOM 832 N N . ARG A 1 110 ? 19.653 -3.873 -17.269 1.00 90.19 110 ARG A N 1
ATOM 833 C CA . ARG A 1 110 ? 18.380 -3.685 -17.964 1.00 90.19 110 ARG A CA 1
ATOM 834 C C . ARG A 1 110 ? 17.672 -5.020 -18.136 1.00 90.19 110 ARG A C 1
ATOM 836 O O . ARG A 1 110 ? 18.232 -5.955 -18.696 1.00 90.19 110 ARG A O 1
ATOM 843 N N . ILE A 1 111 ? 16.432 -5.088 -17.668 1.00 92.25 111 ILE A N 1
ATOM 844 C CA . ILE A 1 111 ? 15.558 -6.250 -17.818 1.00 92.25 111 ILE A CA 1
ATOM 845 C C . ILE A 1 111 ? 14.802 -6.121 -19.144 1.00 92.25 111 ILE A C 1
ATOM 847 O O . ILE A 1 111 ? 14.017 -5.187 -19.322 1.00 92.25 111 ILE A O 1
ATOM 851 N N . THR A 1 112 ? 15.029 -7.058 -20.062 1.00 94.50 112 THR A N 1
ATOM 852 C CA . THR A 1 112 ? 14.307 -7.199 -21.341 1.00 94.50 112 THR A CA 1
ATOM 853 C C . THR A 1 112 ? 13.598 -8.550 -21.412 1.00 94.50 112 THR A C 1
ATOM 855 O O . THR A 1 112 ? 13.798 -9.399 -20.537 1.00 94.50 112 THR A O 1
ATOM 858 N N . LEU A 1 113 ? 12.795 -8.785 -22.458 1.00 93.94 113 LEU A N 1
ATOM 859 C CA . LEU A 1 113 ? 12.195 -10.104 -22.696 1.00 93.94 113 LEU A CA 1
ATOM 860 C C . LEU A 1 113 ? 13.258 -11.205 -22.860 1.00 93.94 113 LEU A C 1
ATOM 862 O O . LEU A 1 113 ? 13.059 -12.322 -22.382 1.00 93.94 113 LEU A O 1
ATOM 866 N N . ASP A 1 114 ? 14.410 -10.883 -23.461 1.00 94.50 114 ASP A N 1
ATOM 867 C CA . ASP A 1 114 ? 15.530 -11.823 -23.602 1.00 94.50 114 ASP A CA 1
ATOM 868 C C . ASP A 1 114 ? 16.157 -12.174 -22.245 1.00 94.50 114 ASP A C 1
ATOM 870 O O . ASP A 1 114 ? 16.423 -13.342 -21.974 1.00 94.50 114 ASP A O 1
ATOM 874 N N . THR A 1 115 ? 16.301 -11.198 -21.340 1.00 91.94 115 THR A N 1
ATOM 875 C CA . THR A 1 115 ? 16.829 -11.436 -19.984 1.00 91.94 115 THR A CA 1
ATOM 876 C C . THR A 1 115 ? 15.953 -12.396 -19.176 1.00 91.94 115 THR A C 1
ATOM 878 O O . THR A 1 115 ? 16.452 -13.136 -18.331 1.00 91.94 115 THR A O 1
ATOM 881 N N . ILE A 1 116 ? 14.637 -12.386 -19.410 1.00 94.38 116 ILE A N 1
ATOM 882 C CA . ILE A 1 116 ? 13.665 -13.163 -18.625 1.00 94.38 116 ILE A CA 1
ATOM 883 C C . ILE A 1 116 ? 13.187 -14.440 -19.324 1.00 94.38 116 ILE A C 1
ATOM 885 O O . ILE A 1 116 ? 12.315 -15.131 -18.783 1.00 94.38 116 ILE A O 1
ATOM 889 N N . LYS A 1 117 ? 13.726 -14.769 -20.503 1.00 94.00 117 LYS A N 1
ATOM 890 C CA . LYS A 1 117 ? 13.341 -15.971 -21.260 1.00 94.00 117 LYS A CA 1
ATOM 891 C C . LYS A 1 117 ? 13.621 -17.259 -20.479 1.00 94.00 117 LYS A C 1
ATOM 893 O O . LYS A 1 117 ? 12.776 -18.145 -20.435 1.00 94.00 117 LYS A O 1
ATOM 898 N N . ASP A 1 118 ? 14.759 -17.296 -19.784 1.00 92.56 118 ASP A N 1
ATOM 899 C CA . ASP A 1 118 ? 15.231 -18.448 -19.008 1.00 92.56 118 ASP A CA 1
ATOM 900 C C . ASP A 1 118 ? 14.783 -18.380 -17.536 1.00 92.56 118 ASP A C 1
ATOM 902 O O . ASP A 1 118 ? 15.067 -19.271 -16.731 1.00 92.56 118 ASP A O 1
ATOM 906 N N . ALA A 1 119 ? 14.073 -17.314 -17.151 1.00 94.06 119 ALA A N 1
ATOM 907 C CA . ALA A 1 119 ? 13.529 -17.180 -15.810 1.00 94.06 119 ALA A CA 1
ATOM 908 C C . ALA A 1 119 ? 12.347 -18.136 -15.601 1.00 94.06 119 ALA A C 1
ATOM 910 O O . ALA A 1 119 ? 11.602 -18.462 -16.526 1.00 94.06 119 ALA A O 1
ATOM 911 N N . LYS A 1 120 ? 12.122 -18.547 -14.346 1.00 95.88 120 LYS A N 1
ATOM 912 C CA . LYS A 1 120 ? 11.018 -19.452 -13.998 1.00 95.88 120 LYS A CA 1
ATOM 913 C C . LYS A 1 120 ? 9.681 -18.905 -14.511 1.00 95.88 120 LYS A C 1
ATOM 915 O O . LYS A 1 120 ? 9.372 -17.723 -14.337 1.00 95.88 120 LYS A O 1
ATOM 920 N N . SER A 1 121 ? 8.857 -19.787 -15.071 1.00 92.69 121 SER A N 1
ATOM 921 C CA . SER A 1 121 ? 7.532 -19.434 -15.597 1.00 92.69 121 SER A CA 1
ATOM 922 C C . SER A 1 121 ? 6.584 -18.884 -14.523 1.00 92.69 121 SER A C 1
ATOM 924 O O . SER A 1 121 ? 5.712 -18.080 -14.831 1.00 92.69 121 SER A O 1
ATOM 926 N N . ASN A 1 122 ? 6.784 -19.264 -13.257 1.00 93.94 122 ASN A N 1
ATOM 927 C CA . ASN A 1 122 ? 6.016 -18.800 -12.098 1.00 93.94 122 ASN A CA 1
ATOM 928 C C . ASN A 1 122 ? 6.718 -17.700 -11.270 1.00 93.94 122 ASN A C 1
ATOM 930 O O . ASN A 1 122 ? 6.355 -17.477 -10.114 1.00 93.94 122 ASN A O 1
ATOM 934 N N . MET A 1 123 ? 7.738 -17.035 -11.819 1.00 96.19 123 MET A N 1
ATOM 935 C CA . MET A 1 123 ? 8.393 -15.890 -11.179 1.00 96.19 123 MET A CA 1
ATOM 936 C C . MET A 1 123 ? 7.508 -14.634 -11.244 1.00 96.19 123 MET A C 1
ATOM 938 O O . MET A 1 123 ? 6.648 -14.510 -12.110 1.00 96.19 123 MET A O 1
ATOM 942 N N . VAL A 1 124 ? 7.754 -13.668 -10.357 1.00 96.44 124 VAL A N 1
ATOM 943 C CA . VAL A 1 124 ? 7.125 -12.344 -10.381 1.00 96.44 124 VAL A CA 1
ATOM 944 C C . VAL A 1 124 ? 8.196 -11.253 -10.459 1.00 96.44 124 VAL A C 1
ATOM 946 O O . VAL A 1 124 ? 9.175 -11.301 -9.719 1.00 96.44 124 VAL A O 1
ATOM 949 N N . ILE A 1 125 ? 7.991 -10.256 -11.324 1.00 95.69 125 ILE A N 1
ATOM 950 C CA . ILE A 1 125 ? 8.844 -9.069 -11.462 1.00 95.69 125 ILE A CA 1
ATOM 951 C C . ILE A 1 125 ? 8.198 -7.915 -10.691 1.00 95.69 125 ILE A C 1
ATOM 953 O O . ILE A 1 125 ? 7.065 -7.514 -10.970 1.00 95.69 125 ILE A O 1
ATOM 957 N N . MET A 1 126 ? 8.923 -7.372 -9.717 1.00 96.50 126 MET A N 1
ATOM 958 C CA . MET A 1 126 ? 8.484 -6.267 -8.864 1.00 96.50 126 MET A CA 1
ATOM 959 C C . MET A 1 126 ? 9.383 -5.053 -9.076 1.00 96.50 126 MET A C 1
ATOM 961 O O . MET A 1 126 ? 10.568 -5.198 -9.356 1.00 96.50 126 MET A O 1
ATOM 965 N N . HIS A 1 127 ? 8.823 -3.855 -8.930 1.00 94.69 127 HIS A N 1
ATOM 966 C CA . HIS A 1 127 ? 9.570 -2.609 -9.060 1.00 94.69 127 HIS A CA 1
ATOM 967 C C . HIS A 1 127 ? 8.857 -1.493 -8.287 1.00 94.69 127 HIS A C 1
ATOM 969 O O . HIS A 1 127 ? 7.640 -1.338 -8.428 1.00 94.69 127 HIS A O 1
ATOM 975 N N . PRO A 1 128 ? 9.567 -0.694 -7.468 1.00 89.94 128 PRO A N 1
ATOM 976 C CA . PRO A 1 128 ? 8.937 0.364 -6.689 1.00 89.94 128 PRO A CA 1
ATOM 977 C C . PRO A 1 128 ? 8.490 1.548 -7.546 1.00 89.94 128 PRO A C 1
ATOM 979 O O . PRO A 1 128 ? 7.697 2.338 -7.038 1.00 89.94 128 PRO A O 1
ATOM 982 N N . LEU A 1 129 ? 8.967 1.661 -8.796 1.00 90.44 129 LEU A N 1
ATOM 983 C CA . LEU A 1 129 ? 8.766 2.774 -9.739 1.00 90.44 129 LEU A CA 1
ATOM 984 C C . LEU A 1 129 ? 9.324 4.122 -9.196 1.00 90.44 129 LEU A C 1
ATOM 986 O O . LEU A 1 129 ? 9.783 4.160 -8.056 1.00 90.44 129 LEU A O 1
ATOM 990 N N . PRO A 1 130 ? 9.365 5.233 -9.964 1.00 88.75 130 PRO A N 1
ATOM 991 C CA . PRO A 1 130 ? 9.262 5.244 -11.420 1.00 88.75 130 PRO A CA 1
ATOM 992 C C . PRO A 1 130 ? 10.439 4.461 -12.006 1.00 88.75 130 PRO A C 1
ATOM 994 O O . PRO A 1 130 ? 11.467 4.320 -11.348 1.00 88.75 130 PRO A O 1
ATOM 997 N N . ARG A 1 131 ? 10.258 3.907 -13.203 1.00 87.12 131 ARG A N 1
ATOM 998 C CA . ARG A 1 131 ? 11.378 3.328 -13.943 1.00 87.12 131 ARG A CA 1
ATOM 999 C C . ARG A 1 131 ? 12.054 4.410 -14.764 1.00 87.12 131 ARG A C 1
ATOM 1001 O O . ARG A 1 131 ? 11.369 5.328 -15.213 1.00 87.12 131 ARG A O 1
ATOM 1008 N N . VAL A 1 132 ? 13.361 4.301 -14.949 1.00 85.12 132 VAL A N 1
ATOM 1009 C CA . VAL A 1 132 ? 14.145 5.231 -15.772 1.00 85.12 132 VAL A CA 1
ATOM 1010 C C . VAL A 1 132 ? 14.594 4.543 -17.058 1.00 85.12 132 VAL A C 1
ATOM 1012 O O . VAL A 1 132 ? 14.431 5.092 -18.142 1.00 85.12 132 VAL A O 1
ATOM 1015 N N . GLY A 1 133 ? 15.106 3.320 -16.946 1.00 85.25 133 GLY A N 1
ATOM 1016 C CA . GLY A 1 133 ? 15.645 2.556 -18.078 1.00 85.25 133 GLY A CA 1
ATOM 1017 C C . GLY A 1 133 ? 16.013 1.112 -17.741 1.00 85.25 133 GLY A C 1
ATOM 1018 O O . GLY A 1 133 ? 16.312 0.321 -18.632 1.00 85.25 133 GLY A O 1
ATOM 1019 N N . GLU A 1 134 ? 15.931 0.745 -16.466 1.00 90.56 134 GLU A N 1
ATOM 1020 C CA . GLU A 1 134 ? 16.298 -0.556 -15.921 1.00 90.56 134 GLU A CA 1
ATOM 1021 C C . GLU A 1 134 ? 15.295 -1.677 -16.254 1.00 90.56 134 GLU A C 1
ATOM 1023 O O . GLU A 1 134 ? 15.624 -2.854 -16.123 1.00 90.56 134 GLU A O 1
ATOM 1028 N N . ILE A 1 135 ? 14.092 -1.346 -16.739 1.00 93.25 135 ILE A N 1
ATOM 1029 C CA . ILE A 1 135 ? 13.094 -2.307 -17.242 1.00 93.25 135 ILE A CA 1
ATOM 1030 C C . ILE A 1 135 ? 12.576 -1.810 -18.592 1.00 93.25 135 ILE A C 1
ATOM 1032 O O . ILE A 1 135 ? 12.046 -0.701 -18.681 1.00 93.25 135 ILE A O 1
ATOM 1036 N N . ALA A 1 136 ? 12.711 -2.626 -19.637 1.00 94.19 136 ALA A N 1
ATOM 1037 C CA . ALA A 1 136 ? 12.183 -2.308 -20.958 1.00 94.19 136 ALA A CA 1
ATOM 1038 C C . ALA A 1 136 ? 10.643 -2.322 -20.967 1.00 94.19 136 ALA A C 1
ATOM 1040 O O . ALA A 1 136 ? 10.016 -3.138 -20.294 1.00 94.19 136 ALA A O 1
ATOM 1041 N N . GLU A 1 137 ? 10.022 -1.437 -21.750 1.00 94.31 137 GLU A N 1
ATOM 1042 C CA . GLU A 1 137 ? 8.555 -1.294 -21.781 1.00 94.31 137 GLU A CA 1
ATOM 1043 C C . GLU A 1 137 ? 7.840 -2.550 -22.290 1.00 94.31 137 GLU A C 1
ATOM 1045 O O . GLU A 1 137 ? 6.752 -2.874 -21.830 1.00 94.31 137 GLU A O 1
ATOM 1050 N N . GLU A 1 138 ? 8.482 -3.311 -23.178 1.00 95.19 138 GLU A N 1
ATOM 1051 C CA . GLU A 1 138 ? 7.992 -4.608 -23.662 1.00 95.19 138 GLU A CA 1
ATOM 1052 C C . GLU A 1 138 ? 7.686 -5.610 -22.535 1.00 95.19 138 GLU A C 1
ATOM 1054 O O . GLU A 1 138 ? 6.803 -6.455 -22.691 1.00 95.19 138 GLU A O 1
ATOM 1059 N N . VAL A 1 139 ? 8.356 -5.482 -21.382 1.00 95.88 139 VAL A N 1
ATOM 1060 C CA . VAL A 1 139 ? 8.137 -6.340 -20.210 1.00 95.88 139 VAL A CA 1
ATOM 1061 C C . VAL A 1 139 ? 6.770 -6.081 -19.564 1.00 95.88 139 VAL A C 1
ATOM 1063 O O . VAL A 1 139 ? 6.255 -6.960 -18.882 1.00 95.88 139 VAL A O 1
ATOM 1066 N N . ASP A 1 140 ? 6.119 -4.941 -19.824 1.00 96.00 140 ASP A N 1
ATOM 1067 C CA . ASP A 1 140 ? 4.797 -4.614 -19.260 1.00 96.00 140 ASP A CA 1
ATOM 1068 C C . ASP A 1 140 ? 3.710 -5.614 -19.641 1.00 96.00 140 ASP A C 1
ATOM 1070 O O . ASP A 1 140 ? 2.785 -5.851 -18.863 1.00 96.00 140 ASP A O 1
ATOM 1074 N N . ASN A 1 141 ? 3.832 -6.203 -20.831 1.00 95.25 141 ASN A N 1
ATOM 1075 C CA . ASN A 1 141 ? 2.874 -7.177 -21.340 1.00 95.25 141 ASN A CA 1
ATOM 1076 C C . ASN A 1 141 ? 3.144 -8.596 -20.818 1.00 95.25 141 ASN A C 1
ATOM 1078 O O . ASN A 1 141 ? 2.320 -9.489 -21.023 1.00 95.25 141 ASN A O 1
ATOM 1082 N N . ASP A 1 142 ? 4.273 -8.825 -20.141 1.00 95.50 142 ASP A N 1
ATOM 1083 C CA . ASP A 1 142 ? 4.576 -10.122 -19.548 1.00 95.50 142 ASP A CA 1
ATOM 1084 C C . ASP A 1 142 ? 3.695 -10.344 -18.301 1.00 95.50 142 ASP A C 1
ATOM 1086 O O . ASP A 1 142 ? 3.680 -9.511 -17.390 1.00 95.50 142 ASP A O 1
ATOM 1090 N N . PRO A 1 143 ? 2.975 -11.474 -18.178 1.00 94.62 143 PRO A N 1
ATOM 1091 C CA . PRO A 1 143 ? 2.111 -11.733 -17.021 1.00 94.62 143 PRO A CA 1
ATOM 1092 C C . PRO A 1 143 ? 2.868 -11.738 -15.677 1.00 94.62 143 PRO A C 1
ATOM 1094 O O . PRO A 1 143 ? 2.278 -11.472 -14.618 1.00 94.62 143 PRO A O 1
ATOM 1097 N N . ARG A 1 144 ? 4.181 -12.000 -15.700 1.00 96.12 144 ARG A N 1
ATOM 1098 C CA . ARG A 1 144 ? 5.066 -11.974 -14.529 1.00 96.12 144 ARG A CA 1
ATOM 1099 C C . ARG A 1 144 ? 5.322 -10.549 -14.039 1.00 96.12 144 ARG A C 1
ATOM 1101 O O . ARG A 1 144 ? 5.631 -10.380 -12.859 1.00 96.12 144 ARG A O 1
ATOM 1108 N N . ALA A 1 145 ? 5.139 -9.525 -14.876 1.00 96.62 145 ALA A N 1
ATOM 1109 C CA . ALA A 1 145 ? 5.237 -8.125 -14.482 1.00 96.62 145 ALA A CA 1
ATOM 1110 C C . ALA A 1 145 ? 4.132 -7.753 -13.486 1.00 96.62 145 ALA A C 1
ATOM 1112 O O . ALA A 1 145 ? 2.941 -7.738 -13.803 1.00 96.62 145 ALA A O 1
ATOM 1113 N N . ALA A 1 146 ? 4.520 -7.467 -12.241 1.00 97.25 146 ALA A N 1
ATOM 1114 C CA . ALA A 1 146 ? 3.594 -7.188 -11.147 1.00 97.25 146 ALA A CA 1
ATOM 1115 C C . ALA A 1 146 ? 3.747 -5.799 -10.535 1.00 97.25 146 ALA A C 1
ATOM 1117 O O . ALA A 1 146 ? 2.992 -5.489 -9.621 1.00 97.25 146 ALA A O 1
ATOM 1118 N N . TYR A 1 147 ? 4.655 -4.947 -11.007 1.00 96.12 147 TYR A N 1
ATOM 1119 C CA . TYR A 1 147 ? 4.872 -3.613 -10.428 1.00 96.12 147 TYR A CA 1
ATOM 1120 C C . TYR A 1 147 ? 3.607 -2.737 -10.418 1.00 96.12 147 TYR A C 1
ATOM 1122 O O . TYR A 1 147 ? 3.360 -2.037 -9.438 1.00 96.12 147 TYR A O 1
ATOM 1130 N N . PHE A 1 148 ? 2.726 -2.843 -11.418 1.00 94.31 148 PHE A N 1
ATOM 1131 C CA . PHE A 1 148 ? 1.423 -2.163 -11.371 1.00 94.31 148 PHE A CA 1
ATOM 1132 C C . PHE A 1 148 ? 0.479 -2.764 -10.317 1.00 94.31 148 PHE A C 1
ATOM 1134 O O . PHE A 1 148 ? -0.123 -2.030 -9.532 1.00 94.31 148 PHE A O 1
ATOM 1141 N N . ARG A 1 149 ? 0.413 -4.102 -10.221 1.00 95.19 149 ARG A N 1
ATOM 1142 C CA . ARG A 1 149 ? -0.352 -4.797 -9.165 1.00 95.19 149 ARG A CA 1
ATOM 1143 C C . ARG A 1 149 ? 0.191 -4.460 -7.771 1.00 95.19 149 ARG A C 1
ATOM 1145 O O . ARG A 1 149 ? -0.573 -4.287 -6.827 1.00 95.19 149 ARG A O 1
ATOM 1152 N N . GLN A 1 150 ? 1.509 -4.336 -7.641 1.00 95.38 150 GLN A N 1
ATOM 1153 C CA . GLN A 1 150 ? 2.214 -3.938 -6.426 1.00 95.38 150 GLN A CA 1
ATOM 1154 C C . GLN A 1 150 ? 1.840 -2.510 -6.014 1.00 95.38 150 GLN A C 1
ATOM 1156 O O . GLN A 1 150 ? 1.561 -2.277 -4.838 1.00 95.38 150 GLN A O 1
ATOM 1161 N N . MET A 1 151 ? 1.789 -1.567 -6.960 1.00 92.69 151 MET A N 1
ATOM 1162 C CA . MET A 1 151 ? 1.344 -0.198 -6.688 1.00 92.69 151 MET A CA 1
ATOM 1163 C C . MET A 1 151 ? -0.101 -0.151 -6.189 1.00 92.69 151 MET A C 1
ATOM 1165 O O . MET A 1 151 ? -0.370 0.506 -5.182 1.00 92.69 151 MET A O 1
ATOM 1169 N N . GLU A 1 152 ? -1.010 -0.877 -6.847 1.00 94.69 152 GLU A N 1
ATOM 1170 C CA . GLU A 1 152 ? -2.409 -0.981 -6.421 1.00 94.69 152 GLU A CA 1
ATOM 1171 C C . GLU A 1 152 ? -2.513 -1.568 -5.004 1.00 94.69 152 GLU A C 1
ATOM 1173 O O . GLU A 1 152 ? -3.160 -0.990 -4.130 1.00 94.69 152 GLU A O 1
ATOM 1178 N N . ASN A 1 153 ? -1.800 -2.667 -4.733 1.00 96.56 153 ASN A N 1
ATOM 1179 C CA . ASN A 1 153 ? -1.771 -3.299 -3.412 1.00 96.56 153 ASN A CA 1
ATOM 1180 C C . ASN A 1 153 ? -1.256 -2.348 -2.319 1.00 96.56 153 ASN A C 1
ATOM 1182 O O . ASN A 1 153 ? -1.748 -2.378 -1.191 1.00 96.56 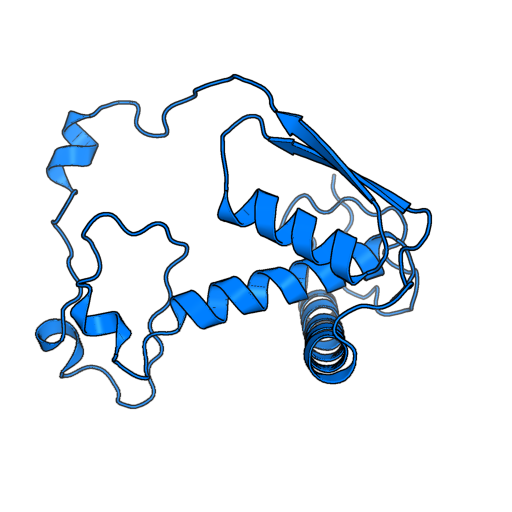153 ASN A O 1
ATOM 1186 N N . GLY A 1 154 ? -0.324 -1.451 -2.652 1.00 96.38 154 GLY A N 1
ATOM 1187 C CA . GLY A 1 154 ? 0.153 -0.427 -1.730 1.00 96.38 154 GLY A CA 1
ATOM 1188 C C . GLY A 1 154 ? -0.947 0.519 -1.235 1.00 96.38 154 GLY A C 1
ATOM 1189 O O . GLY A 1 154 ? -0.854 1.013 -0.112 1.00 96.38 154 GLY A O 1
ATOM 1190 N N . MET A 1 155 ? -1.987 0.792 -2.026 1.00 96.69 155 MET A N 1
ATOM 1191 C CA . MET A 1 155 ? -3.132 1.593 -1.573 1.00 96.69 155 MET A CA 1
ATOM 1192 C C . MET A 1 155 ? -3.931 0.843 -0.499 1.00 96.69 155 MET A C 1
ATOM 1194 O O . MET A 1 155 ? -4.225 1.418 0.545 1.00 96.69 155 MET A O 1
ATOM 1198 N N . TYR A 1 156 ? -4.222 -0.445 -0.707 1.00 97.94 156 TYR A N 1
ATOM 1199 C CA . TYR A 1 156 ? -4.991 -1.249 0.252 1.00 97.94 156 TYR A CA 1
ATOM 1200 C C . TYR A 1 156 ? -4.240 -1.475 1.568 1.00 97.94 156 TYR A C 1
ATOM 1202 O O . TYR A 1 156 ? -4.840 -1.403 2.638 1.00 97.94 156 TYR A O 1
ATOM 1210 N N . VAL A 1 157 ? -2.917 -1.656 1.512 1.00 97.81 157 VAL A N 1
ATOM 1211 C CA . VAL A 1 157 ? -2.080 -1.715 2.723 1.00 97.81 157 VAL A CA 1
ATOM 1212 C C . VAL A 1 157 ? -2.146 -0.396 3.500 1.00 97.81 157 VAL A C 1
ATOM 1214 O O . VAL A 1 157 ? -2.262 -0.408 4.722 1.00 97.81 157 VAL A O 1
ATOM 1217 N N . ARG A 1 158 ? -2.143 0.756 2.817 1.00 97.81 158 ARG A N 1
ATOM 1218 C CA . ARG A 1 158 ? -2.301 2.066 3.474 1.00 97.81 158 ARG A CA 1
ATOM 1219 C C . ARG A 1 158 ? -3.695 2.257 4.065 1.00 97.81 158 ARG A C 1
ATOM 1221 O O . ARG A 1 158 ? -3.799 2.783 5.166 1.00 97.81 158 ARG A O 1
ATOM 1228 N N . MET A 1 159 ? -4.746 1.797 3.382 1.00 97.88 159 MET A N 1
ATOM 1229 C CA . MET A 1 159 ? -6.107 1.777 3.936 1.00 97.88 159 MET A CA 1
ATOM 1230 C C . MET A 1 159 ? -6.155 0.972 5.240 1.00 97.88 159 MET A C 1
ATOM 1232 O O . MET A 1 159 ? -6.690 1.454 6.235 1.00 97.88 159 MET A O 1
ATOM 1236 N N . ALA A 1 160 ? -5.540 -0.214 5.256 1.00 97.50 160 ALA A N 1
ATOM 1237 C CA . ALA A 1 160 ? -5.463 -1.057 6.444 1.00 97.50 160 ALA A CA 1
ATOM 1238 C C . ALA A 1 160 ? -4.714 -0.376 7.595 1.00 97.50 160 ALA A C 1
ATOM 1240 O O . ALA A 1 160 ? -5.218 -0.338 8.713 1.00 97.50 160 ALA A O 1
ATOM 1241 N N . LEU A 1 161 ? -3.546 0.213 7.321 1.00 97.12 161 LEU A N 1
ATOM 1242 C CA . LEU A 1 161 ? -2.766 0.927 8.335 1.00 97.12 161 LEU A CA 1
ATOM 1243 C C . LEU A 1 161 ? -3.542 2.105 8.935 1.00 97.12 161 LEU A C 1
ATOM 1245 O O . LEU A 1 161 ? -3.571 2.246 10.154 1.00 97.12 161 LEU A O 1
ATOM 1249 N N . LEU A 1 162 ? -4.200 2.918 8.101 1.00 97.38 162 LEU A N 1
ATOM 1250 C CA . LEU A 1 162 ? -5.023 4.035 8.572 1.00 97.38 162 LEU A CA 1
ATOM 1251 C C . LEU A 1 162 ? -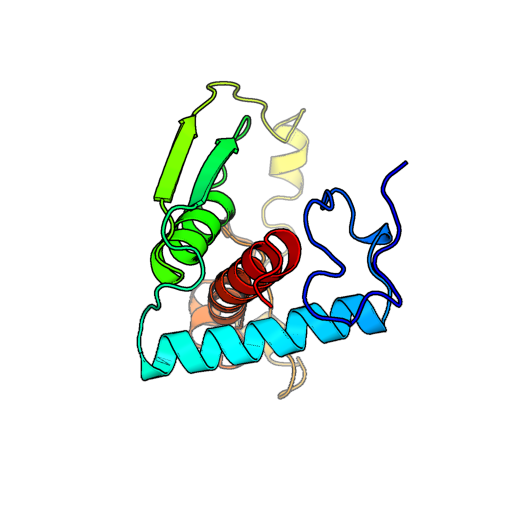6.184 3.547 9.448 1.00 97.38 162 LEU A C 1
ATOM 1253 O O . LEU A 1 162 ? -6.434 4.122 10.503 1.00 97.38 162 LEU A O 1
ATOM 1257 N N . ALA A 1 163 ? -6.869 2.477 9.039 1.00 96.56 163 ALA A N 1
ATOM 1258 C CA . ALA A 1 163 ? -7.970 1.906 9.808 1.00 96.56 163 ALA A CA 1
ATOM 1259 C C . ALA A 1 163 ? -7.507 1.341 11.162 1.00 96.56 163 ALA A C 1
ATOM 1261 O O . ALA A 1 163 ? -8.135 1.625 12.179 1.00 96.56 163 ALA A O 1
ATOM 1262 N N . LEU A 1 164 ? -6.392 0.602 11.190 1.00 96.12 164 LEU A N 1
ATOM 1263 C CA . LEU A 1 164 ? -5.822 0.019 12.410 1.00 96.12 164 LEU A CA 1
ATOM 1264 C C . LEU A 1 164 ? -5.364 1.106 13.396 1.00 96.12 164 LEU A C 1
ATOM 1266 O O . LEU A 1 164 ? -5.743 1.081 14.565 1.00 96.12 164 LEU A O 1
ATOM 1270 N N . VAL A 1 165 ? -4.601 2.100 12.926 1.00 96.12 165 VAL A N 1
ATOM 1271 C CA . VAL A 1 165 ? -4.060 3.182 13.775 1.00 96.12 165 VAL A CA 1
ATOM 1272 C C . VAL A 1 165 ? -5.154 4.119 14.302 1.00 96.12 165 VAL A C 1
ATOM 1274 O O . VAL A 1 165 ? -4.991 4.736 15.353 1.00 96.12 165 VAL A O 1
ATOM 1277 N N . LEU A 1 166 ? -6.290 4.217 13.608 1.00 95.69 166 LEU A N 1
ATOM 1278 C CA . LEU A 1 166 ? -7.458 4.990 14.052 1.00 95.69 166 LEU A CA 1
ATOM 1279 C C . LEU A 1 166 ? -8.502 4.139 14.799 1.00 95.69 166 LEU A C 1
ATOM 1281 O O . LEU A 1 166 ? -9.612 4.620 15.039 1.00 95.69 166 LEU A O 1
ATOM 1285 N N . GLY A 1 167 ? -8.165 2.888 15.133 1.00 93.38 167 GLY A N 1
ATOM 1286 C CA . GLY A 1 167 ? -8.993 1.986 15.935 1.00 93.38 167 GLY A CA 1
ATOM 1287 C C . GLY A 1 167 ? -10.307 1.563 15.275 1.00 93.38 167 GLY A C 1
ATOM 1288 O O . GLY A 1 167 ? -11.308 1.349 15.955 1.00 93.38 167 GLY A O 1
ATOM 1289 N N . LYS A 1 168 ? -10.338 1.495 13.941 1.00 90.81 168 LYS A N 1
ATOM 1290 C CA . LYS A 1 168 ? -11.528 1.146 13.142 1.00 90.81 168 LYS A CA 1
ATOM 1291 C C . LYS A 1 168 ? -11.478 -0.246 12.517 1.00 90.81 168 LYS A C 1
ATOM 1293 O O . LYS A 1 168 ? -12.472 -0.665 11.929 1.00 90.81 168 LYS A O 1
ATOM 1298 N N . ALA A 1 169 ? -10.349 -0.935 12.642 1.00 80.38 169 ALA A N 1
ATOM 1299 C CA . ALA A 1 169 ? -10.138 -2.315 12.226 1.00 80.38 169 ALA A CA 1
ATOM 1300 C C . ALA A 1 169 ? -9.358 -3.069 13.305 1.00 80.38 169 ALA A C 1
ATOM 1302 O O . ALA A 1 169 ? -8.698 -2.421 14.148 1.00 80.38 169 ALA A O 1
#

InterPro domains:
  IPR006130 Aspartate/ornithine carbamoyltransferase [PS00097] (62-69)
  IPR006132 Aspartate/ornithine carbamoyltransferase, carbamoyl-P binding [PF02729] (18-111)
  IPR036901 Aspartate/ornithine carbamoyltransferase superfamily [G3DSA:3.40.50.1370] (8-169)
  IPR036901 Aspartate/ornithine carbamoyltransferase superfamily [SSF53671] (14-95)
  IPR036901 Aspartate/ornithine carbamoyltransferase superfamily [SSF53671] (73-167)

Secondary structure (DSSP, 8-state):
-PPP-TT--STTTTTT-----GGG--HHHHHHHHHHHHHHHHHHHHTS--STTTT-EEEEEESS--HHHHHHHHHHHHHTT-EEEEEE------S-S-HHHHHHHTTSS-B-TTTTTTS-TT--B---S--SSSB-GGGGGSTTB-HHHHHHHHHHHHHHHHHHHTT--

pLDDT: mean 89.28, std 11.15, range [48.25, 97.94]

Sequence (169 aa):
MARKLDGKTAVGAWEGENILSIAQFGKESAQRVLSVADEMKKMAKTQGANDLLKGKLLANVFMEPSTRTSSSFQAAMKRLGGLVVLMPVDCIQERFENEGDYNAVKDSFRITLDTIKDAKSNMVIMHPLPRVGEIAEEVDNDPRAAYFRQMENGMYVRMALLALVLGKA

Foldseek 3Di:
DFAACPPQQDQLSQAQGDDDDPVSDDDNNVVSLVVQLVVLVVCCVPPVAEQLQAPAEAEAEDQEDDCLVRVLLCSLQVRDNHHYDYDYHPDDDDPDPDPVVVVVCVVVAADDCVNCVPPDLPAADADCDDDDGRYDPNCVPPPSYCNVVVSVSSSSSSNSVVCRHNSSD

Organism: Phytophthora nicotianae (NCBI:txid4792)